Protein AF-A0ABD6MC94-F1 (afdb_monomer_lite)

Structure (mmCIF, N/CA/C/O backbone):
data_AF-A0ABD6MC94-F1
#
_entry.id   AF-A0ABD6MC94-F1
#
loop_
_atom_site.group_PDB
_atom_site.id
_atom_site.type_symbol
_atom_site.label_atom_id
_atom_site.label_alt_id
_atom_site.label_comp_id
_atom_site.label_asym_id
_atom_site.label_entity_id
_atom_site.label_seq_id
_atom_site.pdbx_PDB_ins_code
_atom_site.Cartn_x
_atom_site.Cartn_y
_atom_site.Cartn_z
_atom_site.occupancy
_atom_site.B_iso_or_equiv
_atom_site.auth_seq_id
_atom_site.auth_comp_id
_atom_site.auth_asym_id
_atom_site.auth_atom_id
_atom_site.pdbx_PDB_model_num
ATOM 1 N N . MET A 1 1 ? -3.652 19.710 -0.693 1.00 57.25 1 MET A N 1
ATOM 2 C CA . MET A 1 1 ? -3.949 19.475 0.741 1.00 57.25 1 MET A CA 1
ATOM 3 C C . MET A 1 1 ? -5.332 18.865 0.978 1.00 57.25 1 MET A C 1
ATOM 5 O O . MET A 1 1 ? -5.451 18.085 1.911 1.00 57.25 1 MET A O 1
ATOM 9 N N . THR A 1 2 ? -6.340 19.148 0.144 1.00 71.56 2 THR A N 1
ATOM 10 C CA . THR A 1 2 ? -7.719 18.624 0.256 1.00 71.56 2 THR A CA 1
ATOM 11 C C . THR A 1 2 ? -7.806 17.096 0.299 1.00 71.56 2 THR A C 1
ATOM 13 O O . THR A 1 2 ? -8.381 16.559 1.240 1.00 71.56 2 THR A O 1
ATOM 16 N N . TYR A 1 3 ? -7.099 16.395 -0.594 1.00 88.88 3 TYR A N 1
ATOM 17 C CA . TYR A 1 3 ? -7.127 14.925 -0.654 1.00 88.88 3 TYR A CA 1
ATOM 18 C C . TYR A 1 3 ? -6.721 14.226 0.651 1.00 88.88 3 TYR A C 1
ATOM 20 O O . TYR A 1 3 ? -7.331 13.237 1.040 1.00 88.88 3 TYR A O 1
ATOM 28 N N . ARG A 1 4 ? -5.707 14.741 1.364 1.00 91.12 4 ARG A N 1
ATOM 29 C CA . ARG A 1 4 ? -5.257 14.138 2.632 1.00 91.12 4 ARG A CA 1
ATOM 30 C C . ARG A 1 4 ? -6.315 14.297 3.720 1.00 91.12 4 ARG A C 1
ATOM 32 O O . ARG A 1 4 ? -6.572 13.354 4.462 1.00 91.12 4 ARG A O 1
ATOM 39 N N . THR A 1 5 ? -6.897 15.487 3.830 1.00 95.62 5 THR A N 1
ATOM 40 C CA . THR A 1 5 ? -7.918 15.783 4.838 1.00 95.62 5 THR A CA 1
ATOM 41 C C . THR A 1 5 ? -9.182 14.963 4.596 1.00 95.62 5 THR A C 1
ATOM 43 O O . THR A 1 5 ? -9.694 14.362 5.535 1.00 95.62 5 THR A O 1
ATOM 46 N N . GLU A 1 6 ? -9.641 14.880 3.346 1.00 95.94 6 GLU A N 1
ATOM 47 C CA . GLU A 1 6 ? -10.796 14.066 2.948 1.00 95.94 6 GLU A CA 1
ATOM 48 C C . GLU A 1 6 ? -10.557 12.575 3.208 1.00 95.94 6 GLU A C 1
ATOM 50 O O . GLU A 1 6 ? -11.412 11.909 3.785 1.00 95.94 6 GLU A O 1
ATOM 55 N N . TYR A 1 7 ? -9.366 12.063 2.881 1.00 92.19 7 TYR A N 1
ATOM 56 C CA . TYR A 1 7 ? -9.003 10.670 3.144 1.00 92.19 7 TYR A CA 1
ATOM 57 C C . TYR A 1 7 ? -9.013 10.336 4.644 1.00 92.19 7 TYR A C 1
ATOM 59 O O . TYR A 1 7 ? -9.598 9.337 5.060 1.00 92.19 7 TYR A O 1
ATOM 67 N N . ILE A 1 8 ? -8.425 11.201 5.482 1.00 95.00 8 ILE A N 1
ATOM 68 C CA . ILE A 1 8 ? -8.444 11.030 6.945 1.00 95.00 8 ILE A CA 1
ATOM 69 C C . ILE A 1 8 ? -9.879 11.082 7.485 1.00 95.00 8 ILE A C 1
ATOM 71 O O . ILE A 1 8 ? -10.229 10.287 8.357 1.00 95.00 8 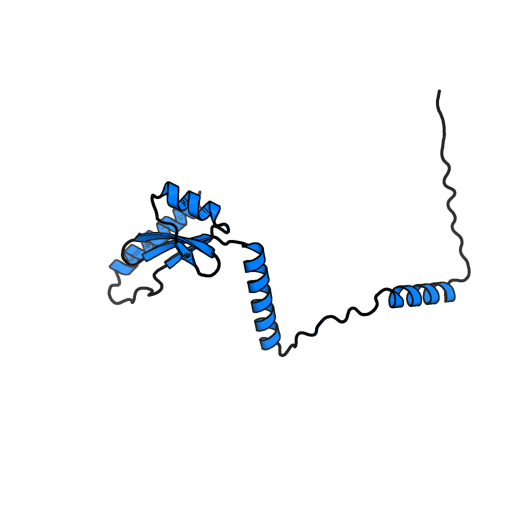ILE A O 1
ATOM 75 N N . ALA A 1 9 ? -10.710 12.001 6.985 1.00 96.19 9 ALA A N 1
ATOM 76 C CA . ALA A 1 9 ? -12.114 12.086 7.377 1.00 96.19 9 ALA A CA 1
ATOM 77 C C . ALA A 1 9 ? -12.884 10.809 7.002 1.00 96.19 9 ALA A C 1
ATOM 79 O O . ALA A 1 9 ? -13.642 10.300 7.823 1.00 96.19 9 ALA A O 1
ATOM 80 N N . GLY A 1 10 ? -12.629 10.252 5.815 1.00 95.19 10 GLY A N 1
ATOM 81 C CA . GLY A 1 10 ? -13.207 8.983 5.373 1.00 95.19 10 GLY A CA 1
ATOM 82 C C . GLY A 1 10 ? -12.830 7.802 6.273 1.00 95.19 10 GLY A C 1
ATOM 83 O O . GLY A 1 10 ? -13.709 7.038 6.662 1.00 95.19 10 GLY A O 1
ATOM 84 N N . ILE A 1 11 ? -11.556 7.681 6.672 1.00 92.69 11 ILE A N 1
ATOM 85 C CA . ILE A 1 11 ? -11.112 6.620 7.599 1.00 92.69 11 ILE A CA 1
ATOM 86 C C . ILE A 1 11 ? -11.814 6.740 8.955 1.00 92.69 11 ILE A C 1
ATOM 88 O O . 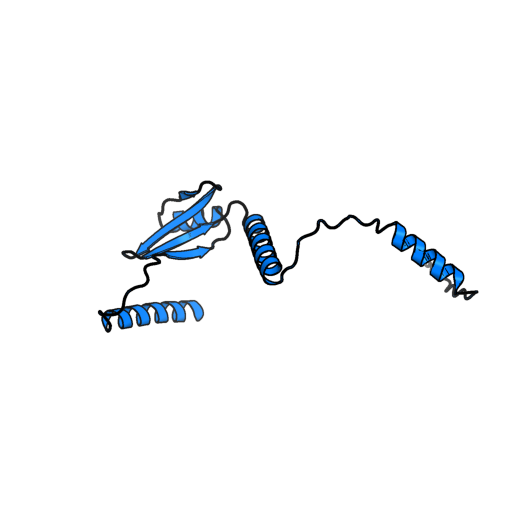ILE A 1 11 ? -12.252 5.734 9.507 1.00 92.69 11 ILE A O 1
ATOM 92 N N . ARG A 1 12 ? -11.943 7.959 9.493 1.00 96.06 12 ARG A N 1
ATOM 93 C CA . ARG A 1 12 ? -12.642 8.188 10.768 1.00 96.06 12 ARG A CA 1
ATOM 94 C C . ARG A 1 12 ? -14.114 7.807 10.677 1.00 96.06 12 ARG A C 1
ATOM 96 O O . ARG A 1 12 ? -14.582 7.030 11.494 1.00 96.06 12 ARG A O 1
ATOM 103 N N . ALA A 1 13 ? -14.799 8.268 9.632 1.00 97.44 13 ALA A N 1
ATOM 104 C CA . ALA A 1 13 ? -16.194 7.914 9.398 1.00 97.44 13 ALA A CA 1
ATOM 105 C C . ALA A 1 13 ? -16.389 6.395 9.232 1.00 97.44 13 ALA A C 1
ATOM 107 O O . ALA A 1 13 ? -17.396 5.851 9.678 1.00 97.44 13 ALA A O 1
ATOM 108 N N . PHE A 1 14 ? -15.427 5.698 8.617 1.00 93.50 14 PHE A N 1
ATOM 109 C CA . PHE A 1 14 ? -15.457 4.240 8.511 1.00 93.50 14 PHE A CA 1
ATOM 110 C C . PHE A 1 14 ? -15.307 3.552 9.874 1.00 93.50 14 PHE A C 1
ATOM 112 O O . PHE A 1 14 ? -16.060 2.625 10.162 1.00 93.50 14 PHE A O 1
ATOM 119 N N . ALA A 1 15 ? -14.388 4.020 10.723 1.00 93.31 15 ALA A N 1
ATOM 120 C CA . ALA A 1 15 ? -14.236 3.508 12.083 1.00 93.31 15 ALA A CA 1
ATOM 121 C C . ALA A 1 15 ? -15.519 3.713 12.907 1.00 93.31 15 ALA A C 1
ATOM 123 O O . ALA A 1 15 ? -16.049 2.744 13.448 1.00 93.31 15 ALA A O 1
ATOM 124 N N . ASP A 1 16 ? -16.077 4.929 12.896 1.00 97.44 16 ASP A N 1
ATOM 125 C CA . ASP A 1 16 ? -17.339 5.247 13.577 1.00 97.44 16 ASP A CA 1
ATOM 126 C C . ASP A 1 16 ? -18.481 4.339 13.083 1.00 97.44 16 ASP A C 1
ATOM 128 O O . ASP A 1 16 ? -19.314 3.864 13.857 1.00 97.44 16 ASP A O 1
ATOM 132 N N . TRP A 1 17 ? -18.539 4.063 11.777 1.00 97.12 17 TRP A N 1
ATOM 133 C CA . TRP A 1 17 ? -19.541 3.164 11.214 1.00 97.12 17 TRP A CA 1
ATOM 134 C C . TRP A 1 17 ? -19.357 1.715 11.686 1.00 97.12 17 TRP A C 1
ATOM 136 O O . TRP A 1 17 ? -20.350 1.081 12.037 1.00 97.12 17 TRP A O 1
ATOM 146 N N . LEU A 1 18 ? -18.126 1.194 11.746 1.00 94.44 18 LEU A N 1
ATOM 147 C CA . LEU A 1 18 ? -17.854 -0.155 12.262 1.00 94.44 18 LEU A CA 1
ATOM 148 C C . LEU A 1 18 ? -18.264 -0.298 13.734 1.00 94.44 18 LEU A C 1
ATOM 150 O O . LEU A 1 18 ? -18.898 -1.288 14.093 1.00 94.44 18 LEU A O 1
ATOM 154 N N . GLU A 1 19 ? -17.972 0.704 14.567 1.00 96.00 19 GLU A N 1
ATOM 155 C CA . GLU A 1 19 ? -18.383 0.721 15.978 1.00 96.00 19 GLU A CA 1
ATOM 156 C C . GLU A 1 19 ? -19.910 0.655 16.136 1.00 96.00 19 GLU A C 1
ATOM 158 O O . GLU A 1 19 ? -20.426 -0.052 17.002 1.00 96.00 19 GLU A O 1
ATOM 163 N N . ASN A 1 20 ? -20.646 1.337 15.253 1.00 97.81 20 ASN A N 1
ATOM 164 C CA . ASN A 1 20 ? -22.110 1.337 15.246 1.00 97.81 20 ASN A CA 1
ATOM 165 C C . ASN A 1 20 ? -22.735 0.093 14.585 1.00 97.81 20 ASN A C 1
ATOM 167 O O . ASN A 1 20 ? -23.951 -0.087 14.654 1.00 97.81 20 ASN A O 1
ATOM 171 N N . ASN A 1 21 ? -21.939 -0.771 13.947 1.00 97.50 21 ASN A N 1
ATOM 172 C CA . ASN A 1 21 ? -22.417 -1.945 13.213 1.00 97.50 21 ASN A CA 1
ATOM 173 C C . ASN A 1 21 ? -21.620 -3.215 13.592 1.00 97.50 21 ASN A C 1
ATOM 175 O O . ASN A 1 21 ? -21.013 -3.842 12.722 1.00 97.50 21 ASN A O 1
ATOM 179 N N . PRO A 1 22 ? -21.655 -3.669 14.864 1.00 95.12 22 PRO A N 1
ATOM 180 C CA . PRO A 1 22 ? -20.763 -4.719 15.380 1.00 95.12 22 PRO A CA 1
ATOM 181 C C . PRO A 1 22 ? -20.983 -6.115 14.773 1.00 95.12 22 PRO A C 1
ATOM 183 O O . PRO A 1 22 ? -20.156 -7.004 14.947 1.00 95.12 22 PRO A O 1
ATOM 186 N N . ALA A 1 23 ? -22.104 -6.334 14.082 1.00 96.12 23 ALA A N 1
ATOM 187 C CA . ALA A 1 23 ? -22.390 -7.593 13.395 1.00 96.12 23 ALA A CA 1
ATOM 188 C C . ALA A 1 23 ? -21.722 -7.691 12.010 1.00 96.12 23 ALA A C 1
ATOM 190 O O . ALA A 1 23 ? -21.739 -8.760 11.398 1.00 96.12 23 ALA A O 1
ATOM 191 N N . VAL A 1 24 ? -21.176 -6.588 11.488 1.00 94.50 24 VAL A N 1
ATOM 192 C CA . VAL A 1 24 ? -20.516 -6.564 10.182 1.00 94.50 24 VAL A CA 1
ATOM 193 C C . VAL A 1 24 ? -19.101 -7.124 10.310 1.00 94.50 24 VAL A C 1
ATOM 195 O O . VAL A 1 24 ? -18.344 -6.756 11.205 1.00 94.50 24 VAL A O 1
ATOM 198 N N . ALA A 1 25 ? -18.732 -8.011 9.387 1.00 89.69 25 ALA A N 1
ATOM 199 C CA . ALA A 1 25 ? -17.373 -8.525 9.300 1.00 89.69 25 ALA A CA 1
ATOM 200 C C . ALA A 1 25 ? -16.391 -7.417 8.887 1.00 89.69 25 ALA A C 1
ATOM 202 O O . ALA A 1 25 ? -16.661 -6.638 7.971 1.00 89.69 25 ALA A O 1
ATOM 203 N N . VAL A 1 26 ? -15.223 -7.385 9.525 1.00 83.94 26 VAL A N 1
ATOM 204 C CA . VAL A 1 26 ? -14.128 -6.495 9.129 1.00 83.94 26 VAL A CA 1
ATOM 205 C C . VAL A 1 26 ? -13.318 -7.110 7.980 1.00 83.94 26 VAL A C 1
ATOM 207 O O . VAL A 1 26 ? -13.198 -8.337 7.910 1.00 83.94 26 VAL A O 1
ATOM 210 N N . PRO A 1 27 ? -12.758 -6.297 7.063 1.00 76.19 27 PRO A N 1
ATOM 211 C CA . PRO A 1 27 ? -11.870 -6.798 6.020 1.00 76.19 27 PRO A CA 1
ATOM 212 C C . PRO A 1 27 ? -10.689 -7.568 6.621 1.00 76.19 27 PRO A C 1
ATOM 214 O O . PRO A 1 27 ? -10.001 -7.063 7.502 1.00 76.19 27 PRO A O 1
ATOM 217 N N . GLY A 1 28 ? -10.441 -8.779 6.118 1.00 70.12 28 GLY A N 1
ATOM 218 C CA . GLY A 1 28 ? -9.310 -9.610 6.547 1.00 70.12 28 GLY A CA 1
ATOM 219 C C . GLY A 1 28 ? -7.979 -9.250 5.881 1.00 70.12 28 GLY A C 1
ATOM 220 O O . GLY A 1 28 ? -6.948 -9.801 6.249 1.00 70.12 28 GLY A O 1
ATOM 221 N N . SER A 1 29 ? -7.974 -8.356 4.882 1.00 65.88 29 SER A N 1
ATOM 222 C CA . SER A 1 29 ? -6.724 -7.842 4.322 1.00 65.88 29 SER A CA 1
ATOM 223 C C . SER A 1 29 ? -6.175 -6.768 5.252 1.00 65.88 29 SER A C 1
ATOM 225 O O . SER A 1 29 ? -6.642 -5.631 5.264 1.00 65.88 29 SER A O 1
ATOM 227 N N . GLU A 1 30 ? -5.165 -7.145 6.015 1.00 72.75 30 GLU A N 1
ATOM 228 C CA . GLU A 1 30 ? -4.587 -6.338 7.083 1.00 72.75 30 GLU A CA 1
ATOM 229 C C . GLU A 1 30 ? -3.714 -5.182 6.584 1.00 72.75 30 GLU A C 1
ATOM 231 O O . GLU A 1 30 ? -3.145 -4.480 7.402 1.00 72.75 30 GLU A O 1
ATOM 236 N N . LYS A 1 31 ? -3.565 -4.952 5.271 1.00 86.69 31 LYS A N 1
ATOM 237 C CA . LYS A 1 31 ? -2.512 -4.063 4.754 1.00 86.69 31 LYS A CA 1
ATOM 238 C C . LYS A 1 31 ? -3.023 -2.898 3.913 1.00 86.69 31 LYS A C 1
ATOM 240 O O . LYS A 1 31 ? -3.643 -3.090 2.870 1.00 86.69 31 LYS A O 1
ATOM 245 N N . PHE A 1 32 ? -2.649 -1.689 4.312 1.00 89.81 32 PHE A N 1
ATOM 246 C CA . PHE A 1 32 ? -2.595 -0.513 3.454 1.00 89.81 32 PHE A CA 1
ATOM 247 C C . PHE A 1 32 ? -1.219 -0.445 2.789 1.00 89.81 32 PHE A C 1
ATOM 249 O O . PHE A 1 32 ? -0.203 -0.302 3.467 1.00 89.81 32 PHE A O 1
ATOM 256 N N . LEU A 1 33 ? -1.186 -0.543 1.462 1.00 91.56 33 LEU A N 1
ATOM 257 C CA . LEU A 1 33 ? 0.053 -0.501 0.691 1.00 91.56 33 LEU A CA 1
ATOM 258 C C . LEU A 1 33 ? 0.403 0.938 0.303 1.00 91.56 33 LEU A C 1
ATOM 260 O O . LEU A 1 33 ? -0.410 1.642 -0.298 1.00 91.56 33 LEU A O 1
ATOM 264 N N . LEU A 1 34 ? 1.635 1.344 0.601 1.00 93.62 34 LEU A N 1
ATOM 265 C CA . LEU A 1 34 ? 2.244 2.580 0.128 1.00 93.62 34 LEU A CA 1
ATOM 266 C C . LEU A 1 34 ? 3.391 2.237 -0.836 1.00 93.62 34 LEU A C 1
ATOM 268 O O . LEU A 1 34 ? 4.496 1.929 -0.382 1.00 93.62 34 LEU A O 1
ATOM 272 N N . PRO A 1 35 ? 3.168 2.297 -2.160 1.00 92.12 35 PRO A N 1
ATOM 273 C CA . PRO A 1 35 ? 4.246 2.113 -3.118 1.00 92.12 35 PRO A CA 1
ATOM 274 C C . PRO A 1 35 ? 5.143 3.357 -3.124 1.00 92.12 35 PRO A C 1
ATOM 276 O O . PRO A 1 35 ? 4.700 4.451 -3.469 1.00 92.12 35 PRO A O 1
ATOM 279 N N . LEU A 1 36 ? 6.408 3.186 -2.743 1.00 95.12 36 LEU A N 1
ATOM 280 C CA . LEU A 1 36 ? 7.441 4.229 -2.802 1.00 95.12 36 LEU A CA 1
ATOM 281 C C . LEU A 1 36 ? 8.354 4.096 -4.026 1.00 95.12 36 LEU A C 1
ATOM 283 O O . LEU A 1 36 ? 9.205 4.949 -4.261 1.00 95.12 36 LEU A O 1
ATOM 287 N N . HIS A 1 37 ? 8.142 3.048 -4.823 1.00 91.69 37 HIS A N 1
ATOM 288 C CA . HIS A 1 37 ? 8.824 2.730 -6.080 1.00 91.69 37 HIS A CA 1
ATOM 289 C C . HIS A 1 37 ? 10.313 2.379 -5.949 1.00 91.69 37 HIS A C 1
ATOM 291 O O . HIS A 1 37 ? 10.776 1.543 -6.708 1.00 91.69 37 HIS A O 1
ATOM 297 N N . THR A 1 38 ? 11.064 2.909 -4.985 1.00 96.31 38 THR A N 1
ATOM 298 C CA . THR A 1 38 ? 12.496 2.601 -4.832 1.00 96.31 38 THR A CA 1
ATOM 299 C C . THR A 1 38 ? 12.839 2.164 -3.411 1.00 96.31 38 THR A C 1
ATOM 301 O O 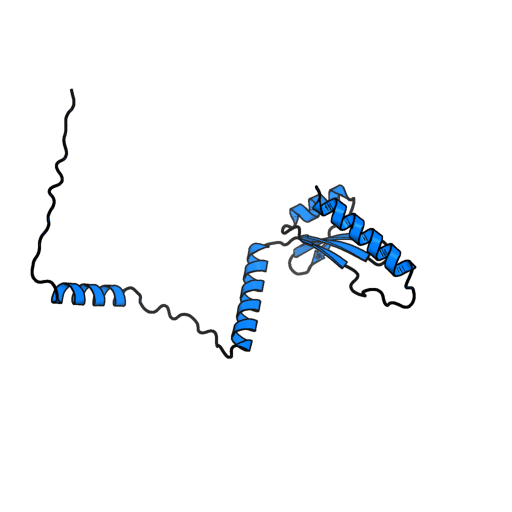. THR A 1 38 ? 12.248 2.652 -2.447 1.00 96.31 38 THR A O 1
ATOM 304 N N . ASN A 1 39 ? 13.813 1.260 -3.280 1.00 96.94 39 ASN A N 1
ATOM 305 C CA . ASN A 1 39 ? 14.356 0.839 -1.982 1.00 96.94 39 ASN A CA 1
ATOM 306 C C . ASN A 1 39 ? 14.872 2.027 -1.135 1.00 96.94 39 ASN A C 1
ATOM 308 O O . ASN A 1 39 ? 14.399 2.184 -0.013 1.00 96.94 39 ASN A O 1
ATOM 312 N N . PRO A 1 40 ? 15.684 2.972 -1.665 1.00 97.81 40 PRO A N 1
ATOM 313 C CA . PRO A 1 40 ? 16.125 4.133 -0.881 1.00 97.81 40 PRO A CA 1
ATOM 314 C C . PRO A 1 40 ? 14.989 4.986 -0.293 1.00 97.81 40 PRO A C 1
ATOM 316 O O . PRO A 1 40 ? 15.127 5.547 0.792 1.00 97.81 40 PRO A O 1
ATOM 319 N N . ALA A 1 41 ? 13.839 5.082 -0.974 1.00 97.44 41 ALA A N 1
ATOM 320 C CA . ALA A 1 41 ? 12.682 5.792 -0.429 1.00 97.44 41 ALA A CA 1
ATOM 321 C C . ALA A 1 41 ? 12.049 5.044 0.762 1.00 97.44 41 ALA A C 1
ATOM 323 O O . ALA A 1 41 ? 11.535 5.678 1.687 1.00 97.44 41 ALA A O 1
ATOM 324 N N . VAL A 1 42 ? 12.108 3.707 0.771 1.00 97.56 42 VAL A N 1
ATOM 325 C CA . VAL A 1 42 ? 11.714 2.882 1.923 1.00 97.56 42 VAL A CA 1
ATOM 326 C C . VAL A 1 42 ? 12.691 3.060 3.076 1.00 97.56 42 VAL A C 1
ATOM 328 O O . VAL A 1 42 ? 12.238 3.227 4.204 1.00 97.56 42 VAL A O 1
ATOM 331 N N . GLU A 1 43 ? 13.997 3.087 2.816 1.00 97.56 43 GLU A N 1
ATOM 332 C CA . GLU A 1 43 ? 15.011 3.343 3.845 1.00 97.56 43 GLU A CA 1
ATOM 333 C C . GLU A 1 43 ? 14.811 4.715 4.508 1.00 97.56 43 GLU A C 1
ATOM 335 O O . GLU A 1 43 ? 14.815 4.816 5.737 1.00 97.56 43 GLU A O 1
ATOM 340 N N . GLU A 1 44 ? 14.561 5.769 3.719 1.00 98.12 44 GLU A N 1
ATOM 341 C CA . GLU A 1 44 ? 14.264 7.109 4.241 1.00 98.12 44 GLU A CA 1
ATOM 342 C C . GLU A 1 44 ? 12.993 7.103 5.104 1.00 98.12 44 GLU A C 1
ATOM 344 O O . GLU A 1 44 ? 12.972 7.650 6.214 1.00 98.12 44 GLU A O 1
ATOM 349 N N . PHE A 1 45 ? 11.931 6.453 4.618 1.00 97.75 45 PHE A N 1
ATOM 350 C CA . PHE A 1 45 ? 10.688 6.291 5.365 1.00 97.75 45 PHE A CA 1
ATOM 351 C C . PHE A 1 45 ? 10.926 5.542 6.685 1.00 97.75 45 PHE A C 1
ATOM 353 O O . PHE A 1 45 ? 10.502 6.003 7.747 1.00 97.75 45 PHE A O 1
ATOM 360 N N . ALA A 1 46 ? 11.648 4.424 6.642 1.00 97.62 46 ALA A N 1
ATOM 361 C CA . ALA A 1 46 ? 11.955 3.612 7.807 1.00 97.62 46 ALA A CA 1
ATOM 362 C C . ALA A 1 46 ? 12.776 4.395 8.836 1.00 97.62 46 ALA A C 1
ATOM 364 O O . ALA A 1 46 ? 12.411 4.422 10.011 1.00 97.62 46 ALA A O 1
ATOM 365 N N . ALA A 1 47 ? 13.814 5.117 8.405 1.00 97.81 47 ALA A N 1
ATOM 366 C CA . ALA A 1 47 ? 14.642 5.942 9.280 1.00 97.81 47 ALA A CA 1
ATOM 367 C C . ALA A 1 47 ? 13.822 7.039 9.977 1.00 97.81 47 ALA A C 1
ATOM 369 O O . ALA A 1 47 ? 13.901 7.206 11.197 1.00 97.81 47 ALA A O 1
ATOM 370 N N . LYS A 1 48 ? 12.968 7.747 9.227 1.00 97.81 48 LYS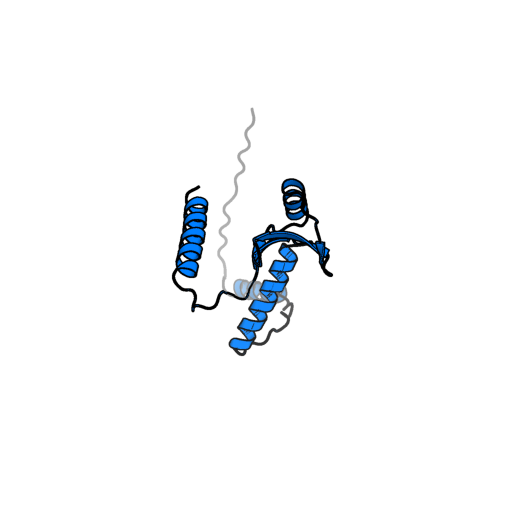 A N 1
ATOM 371 C CA . LYS A 1 48 ? 12.098 8.807 9.763 1.00 97.81 48 LYS A CA 1
ATOM 372 C C . LYS A 1 48 ? 11.107 8.296 10.809 1.00 97.81 48 LYS A C 1
ATOM 374 O O . LYS A 1 48 ? 10.732 9.040 11.716 1.00 97.81 48 LYS A O 1
ATOM 379 N N . HIS A 1 49 ? 10.676 7.047 10.673 1.00 96.50 49 HIS A N 1
ATOM 380 C CA . HIS A 1 49 ? 9.680 6.424 11.539 1.00 96.50 49 HIS A CA 1
ATOM 381 C C . HIS A 1 49 ? 10.274 5.415 12.536 1.00 96.50 49 HIS A C 1
ATOM 383 O O . HIS A 1 49 ? 9.517 4.794 13.276 1.00 96.50 49 HIS A O 1
ATOM 389 N N . SER A 1 50 ? 11.608 5.299 12.609 1.00 96.75 50 SER A N 1
ATOM 390 C CA . SER A 1 50 ? 12.325 4.349 13.479 1.00 96.75 50 SER A CA 1
ATOM 391 C C . SER A 1 50 ? 11.887 2.890 13.277 1.00 96.75 50 SER A C 1
ATOM 393 O O . SER A 1 50 ? 11.674 2.153 14.238 1.00 96.75 50 SER A O 1
ATOM 395 N N . LEU A 1 51 ? 11.733 2.485 12.016 1.00 97.38 51 LEU A N 1
ATOM 396 C CA . LEU A 1 51 ? 11.300 1.147 11.611 1.00 97.38 51 LEU A CA 1
ATOM 397 C C . LEU A 1 51 ? 12.476 0.317 11.095 1.00 97.38 51 LEU A C 1
ATOM 399 O O . LEU A 1 51 ? 13.467 0.853 10.601 1.00 97.38 51 LEU A O 1
ATOM 403 N N . ALA A 1 52 ? 12.326 -1.003 11.163 1.00 97.00 52 ALA A N 1
ATOM 404 C CA . ALA A 1 52 ? 13.212 -1.926 10.469 1.00 97.00 52 ALA A CA 1
ATOM 405 C C . ALA A 1 52 ? 12.827 -2.030 8.986 1.00 97.00 52 ALA A C 1
ATOM 407 O O . ALA A 1 52 ? 11.642 -2.009 8.644 1.00 97.00 52 ALA A O 1
ATOM 408 N N . VAL A 1 53 ? 13.837 -2.189 8.132 1.00 97.69 53 VAL A N 1
ATOM 409 C CA . VAL A 1 53 ? 13.664 -2.531 6.718 1.00 97.69 53 VAL A CA 1
ATOM 410 C C . VAL A 1 53 ? 13.830 -4.040 6.556 1.00 97.69 53 VAL A C 1
ATOM 412 O O . VAL A 1 53 ? 14.765 -4.630 7.100 1.00 97.69 53 VAL A O 1
ATOM 415 N N . ALA A 1 54 ? 12.918 -4.662 5.817 1.00 97.19 54 ALA A N 1
ATOM 416 C CA . ALA A 1 54 ? 12.977 -6.065 5.433 1.00 97.19 54 ALA A CA 1
ATOM 417 C C . ALA A 1 54 ? 13.073 -6.180 3.910 1.00 97.19 54 ALA A C 1
ATOM 419 O O . ALA A 1 54 ? 12.268 -5.573 3.204 1.00 97.19 54 ALA A O 1
ATOM 420 N N . ALA A 1 55 ? 14.020 -6.983 3.426 1.00 96.69 55 ALA A N 1
ATOM 421 C CA . ALA A 1 55 ? 14.149 -7.324 2.015 1.00 96.69 55 ALA A CA 1
ATOM 422 C C . ALA A 1 55 ? 13.525 -8.699 1.737 1.00 96.69 55 ALA A C 1
ATOM 424 O O . ALA A 1 55 ? 13.687 -9.631 2.532 1.00 96.69 55 ALA A O 1
ATOM 425 N N . ASP A 1 56 ? 12.814 -8.830 0.620 1.00 94.38 56 ASP A N 1
ATOM 426 C CA . ASP A 1 56 ? 12.319 -10.120 0.138 1.00 94.38 56 ASP A CA 1
ATOM 427 C C . ASP A 1 56 ? 13.365 -10.869 -0.713 1.00 94.38 56 ASP A C 1
ATOM 429 O O . ASP A 1 56 ? 14.515 -10.449 -0.851 1.00 94.38 56 ASP A O 1
ATOM 433 N N . SER A 1 57 ? 12.985 -12.019 -1.280 1.00 93.25 57 SER A N 1
ATOM 434 C CA . SER A 1 57 ? 13.876 -12.840 -2.115 1.00 93.25 57 SER A CA 1
ATOM 435 C C . SER A 1 57 ? 14.301 -12.177 -3.429 1.00 93.25 57 SER A C 1
ATOM 437 O O . SER A 1 57 ? 15.246 -12.647 -4.056 1.00 93.25 57 SER A O 1
ATOM 439 N N . GLU A 1 58 ? 13.601 -11.130 -3.864 1.00 90.06 58 GLU A N 1
ATOM 440 C CA . GLU A 1 58 ? 13.942 -10.340 -5.050 1.00 90.06 58 GLU A CA 1
ATOM 441 C C . GLU A 1 58 ? 14.787 -9.106 -4.689 1.00 90.06 58 GLU A C 1
ATOM 443 O O . GLU A 1 58 ? 15.217 -8.373 -5.577 1.00 90.06 58 GLU A O 1
ATOM 448 N N . GLY A 1 59 ? 15.058 -8.891 -3.395 1.00 93.12 59 GLY A N 1
ATOM 449 C CA . GLY A 1 59 ? 15.782 -7.732 -2.881 1.00 93.12 59 GLY A CA 1
ATOM 450 C C . GLY A 1 59 ? 14.918 -6.478 -2.755 1.00 93.12 59 GLY A C 1
ATOM 451 O O . GLY A 1 59 ? 15.448 -5.413 -2.449 1.00 93.12 59 GLY A O 1
ATOM 452 N N . ASN A 1 60 ? 13.608 -6.573 -2.986 1.00 95.75 60 ASN A N 1
ATOM 453 C CA . ASN A 1 60 ? 12.705 -5.446 -2.799 1.00 95.75 60 ASN A CA 1
ATOM 454 C C . ASN A 1 60 ? 12.522 -5.194 -1.304 1.00 95.75 60 ASN A C 1
ATOM 456 O O . ASN A 1 60 ? 12.372 -6.133 -0.515 1.00 95.75 60 ASN A O 1
ATOM 460 N N . GLU A 1 61 ? 12.528 -3.928 -0.914 1.00 97.81 61 GLU A N 1
ATOM 461 C CA . GLU A 1 61 ? 12.499 -3.543 0.489 1.00 97.81 61 GLU A CA 1
ATOM 462 C C . GLU A 1 61 ? 11.120 -3.096 0.946 1.00 97.81 61 GLU A C 1
ATOM 464 O O . GLU A 1 61 ? 10.342 -2.485 0.212 1.00 97.81 61 GLU A O 1
ATOM 469 N N . SER A 1 62 ? 10.829 -3.358 2.217 1.00 97.19 62 SER A N 1
ATOM 470 C CA . SER A 1 62 ? 9.632 -2.853 2.864 1.00 97.19 62 SER A CA 1
ATOM 471 C C . SER A 1 62 ? 9.854 -2.487 4.320 1.00 97.19 62 SER A C 1
ATOM 473 O O . SER A 1 62 ? 10.702 -3.056 5.005 1.00 97.19 62 SER A O 1
ATOM 475 N N . ALA A 1 63 ? 9.055 -1.537 4.791 1.00 97.69 63 ALA A N 1
ATOM 476 C CA . ALA A 1 63 ? 8.969 -1.147 6.188 1.00 97.69 63 ALA A CA 1
ATOM 477 C C . ALA A 1 63 ? 7.494 -1.010 6.574 1.00 97.69 63 ALA A C 1
ATOM 479 O O . ALA A 1 63 ? 6.671 -0.551 5.779 1.00 97.69 63 ALA A O 1
ATOM 480 N N . GLU A 1 64 ? 7.148 -1.417 7.791 1.00 96.38 64 GLU A N 1
ATOM 481 C CA . GLU A 1 64 ? 5.754 -1.540 8.216 1.00 96.38 64 GLU A CA 1
ATOM 482 C C . GLU A 1 64 ? 5.486 -0.746 9.496 1.00 96.38 64 GLU A C 1
ATOM 484 O O . GLU A 1 64 ? 6.230 -0.845 10.471 1.00 96.38 64 GLU A O 1
ATOM 489 N N . VAL A 1 65 ? 4.401 0.033 9.494 1.00 95.50 65 VAL A N 1
ATOM 490 C CA . VAL A 1 65 ? 3.819 0.643 10.699 1.00 95.50 65 VAL A CA 1
ATOM 491 C C . VAL A 1 65 ? 2.517 -0.077 11.013 1.00 95.50 65 VAL A C 1
ATOM 493 O O . VAL A 1 65 ? 1.665 -0.182 10.137 1.00 95.50 65 VAL A O 1
ATOM 496 N N . THR A 1 66 ? 2.317 -0.533 12.247 1.00 92.12 66 THR A N 1
ATOM 497 C CA . THR A 1 66 ? 1.107 -1.271 12.636 1.00 92.12 66 THR A CA 1
ATOM 498 C C . THR A 1 66 ? 0.155 -0.435 13.498 1.00 92.12 66 THR A C 1
ATOM 500 O O . THR A 1 66 ? 0.563 0.366 14.339 1.00 92.12 66 THR A O 1
ATOM 503 N N . PHE A 1 67 ? -1.144 -0.638 13.289 1.00 88.62 67 PHE A N 1
ATOM 504 C CA . PHE A 1 67 ? -2.274 -0.029 13.987 1.00 88.62 67 PHE A CA 1
ATOM 505 C C . PHE A 1 67 ? -3.255 -1.146 14.376 1.00 88.62 67 PHE A C 1
ATOM 507 O O . PHE A 1 67 ? -4.216 -1.439 13.663 1.00 88.62 67 PHE A O 1
ATOM 514 N N . GLY A 1 68 ? -2.980 -1.826 15.493 1.00 87.06 68 GLY A N 1
ATOM 515 C CA . GLY A 1 68 ? -3.676 -3.073 15.827 1.00 87.06 68 GLY A CA 1
ATOM 516 C C . GLY A 1 68 ? -3.369 -4.151 14.774 1.00 87.06 68 GLY A C 1
ATOM 517 O O . GLY A 1 68 ? -2.191 -4.347 14.478 1.00 87.06 68 GLY A O 1
ATOM 518 N N . PRO A 1 69 ? -4.378 -4.824 14.185 1.00 87.62 69 PRO A N 1
ATOM 519 C CA . PRO A 1 69 ? -4.156 -5.789 13.107 1.00 87.62 69 PRO A CA 1
ATOM 520 C C . PRO A 1 69 ? -3.885 -5.124 11.748 1.00 87.62 69 PRO A C 1
ATOM 522 O O . PRO A 1 69 ? -3.673 -5.824 10.773 1.00 87.62 69 PRO A O 1
ATOM 525 N N . ILE A 1 70 ? -3.926 -3.790 11.641 1.00 88.88 70 ILE A N 1
ATOM 526 C CA . ILE A 1 70 ? -3.765 -3.094 10.361 1.00 88.88 70 ILE A CA 1
ATOM 527 C C . ILE A 1 70 ? -2.312 -2.645 10.185 1.00 88.88 70 ILE A C 1
ATOM 529 O O . ILE A 1 70 ? -1.817 -1.809 10.931 1.00 88.88 70 ILE A O 1
ATOM 533 N N . ALA A 1 71 ? -1.640 -3.133 9.158 1.00 92.12 71 ALA A N 1
ATOM 534 C CA . ALA A 1 71 ? -0.332 -2.706 8.700 1.00 92.12 71 ALA A CA 1
ATOM 535 C C . ALA A 1 71 ? -0.427 -1.612 7.624 1.00 92.12 71 ALA A C 1
ATOM 537 O O . ALA A 1 71 ? -1.183 -1.709 6.662 1.00 92.12 71 ALA A O 1
ATOM 538 N N . TYR A 1 72 ? 0.396 -0.580 7.745 1.00 93.69 72 TYR A N 1
ATOM 539 C CA . TYR A 1 72 ? 0.704 0.385 6.699 1.00 93.69 72 TYR A CA 1
ATOM 540 C C . TYR A 1 72 ? 2.103 0.067 6.170 1.00 93.69 72 TYR A C 1
ATOM 542 O O . TYR A 1 72 ? 3.107 0.389 6.811 1.00 93.69 72 TYR A O 1
ATOM 550 N N . GLN A 1 73 ? 2.157 -0.632 5.039 1.00 95.44 73 GLN A N 1
ATOM 551 C CA . GLN A 1 73 ? 3.387 -1.180 4.477 1.00 95.44 73 GLN A CA 1
ATOM 552 C C . GLN A 1 73 ? 3.912 -0.261 3.373 1.00 95.44 73 GLN A C 1
ATOM 554 O O . GLN A 1 73 ? 3.326 -0.174 2.292 1.00 95.44 73 GLN A O 1
ATOM 559 N N . ALA A 1 74 ? 5.032 0.406 3.646 1.00 96.75 74 ALA A N 1
ATOM 560 C CA . ALA A 1 74 ? 5.828 1.076 2.630 1.00 96.75 74 ALA A CA 1
ATOM 561 C C . ALA A 1 74 ? 6.654 0.027 1.885 1.00 96.75 74 ALA A C 1
ATOM 563 O O . ALA A 1 74 ? 7.338 -0.770 2.523 1.00 96.75 74 ALA A O 1
ATOM 564 N N . TYR A 1 75 ? 6.573 0.012 0.557 1.00 95.69 75 TYR A N 1
ATOM 565 C CA . TYR A 1 75 ? 7.248 -0.982 -0.276 1.00 95.69 75 TYR A CA 1
ATOM 566 C C . TYR A 1 75 ? 7.963 -0.311 -1.451 1.00 95.69 75 TYR A C 1
ATOM 568 O O . TYR A 1 75 ? 7.413 0.585 -2.103 1.00 95.69 75 TYR A O 1
ATOM 576 N N . GLY A 1 76 ? 9.188 -0.748 -1.709 1.00 95.50 76 GLY A N 1
ATOM 577 C CA . GLY A 1 76 ? 10.097 -0.247 -2.730 1.00 95.50 76 GLY A CA 1
ATOM 578 C C . GLY A 1 76 ? 10.609 -1.396 -3.583 1.00 95.50 76 GLY A C 1
ATOM 579 O O . GLY A 1 76 ? 10.481 -2.555 -3.205 1.00 95.50 76 GLY A O 1
ATOM 580 N N . TYR A 1 77 ? 11.142 -1.070 -4.755 1.00 94.56 77 TYR A N 1
ATOM 581 C CA . TYR A 1 77 ? 11.643 -2.063 -5.696 1.00 94.56 77 TYR A CA 1
ATOM 582 C C . TYR A 1 77 ? 13.125 -1.835 -5.966 1.00 94.56 77 TYR A C 1
ATOM 584 O O . TYR A 1 77 ? 13.591 -0.688 -5.970 1.00 94.56 77 TYR A O 1
ATOM 592 N N . VAL A 1 78 ? 13.834 -2.924 -6.266 1.00 93.62 78 VAL A N 1
ATOM 593 C CA . VAL A 1 78 ? 15.201 -2.864 -6.806 1.00 93.62 78 VAL A CA 1
ATOM 594 C C . VAL A 1 78 ? 15.191 -2.178 -8.172 1.00 93.62 78 VAL A C 1
ATOM 596 O O . VAL A 1 78 ? 15.951 -1.241 -8.404 1.00 93.62 78 VAL A O 1
ATOM 599 N N . ASP A 1 79 ? 14.280 -2.605 -9.050 1.00 91.31 79 ASP A N 1
ATOM 600 C CA . ASP A 1 79 ? 14.001 -1.959 -10.330 1.00 91.31 79 ASP A CA 1
ATOM 601 C C . ASP A 1 79 ? 12.487 -1.892 -10.564 1.00 91.31 79 ASP A C 1
ATOM 603 O O . ASP A 1 79 ? 11.823 -2.865 -10.935 1.00 91.31 79 ASP A O 1
ATOM 607 N N . PHE A 1 80 ? 11.922 -0.708 -10.333 1.00 90.62 80 PHE A N 1
ATOM 608 C CA . PHE A 1 80 ? 10.497 -0.477 -10.535 1.00 90.62 80 PHE A CA 1
ATOM 609 C C . PHE A 1 80 ? 10.086 -0.538 -12.005 1.00 90.62 80 PHE A C 1
ATOM 611 O O . PHE A 1 80 ? 8.992 -1.004 -12.313 1.00 90.62 80 PHE A O 1
ATOM 618 N N . ASN A 1 81 ? 10.943 -0.085 -12.920 1.00 90.38 81 ASN A N 1
ATOM 619 C CA . ASN A 1 81 ? 10.613 -0.079 -14.341 1.00 90.38 81 ASN A CA 1
ATOM 620 C C . ASN A 1 81 ? 10.591 -1.503 -14.887 1.00 90.38 81 ASN A C 1
ATOM 622 O O . ASN A 1 81 ? 9.686 -1.858 -15.638 1.00 90.38 81 ASN A O 1
ATOM 626 N N . GLU A 1 82 ? 11.540 -2.337 -14.464 1.00 90.12 82 GLU A N 1
ATOM 627 C CA . GLU A 1 82 ? 11.520 -3.756 -14.792 1.00 90.12 82 GLU A CA 1
ATOM 628 C C . GLU A 1 82 ? 10.287 -4.447 -14.189 1.00 90.12 82 GLU A C 1
ATOM 630 O O . GLU A 1 82 ? 9.614 -5.221 -14.876 1.00 90.12 82 GLU A O 1
ATOM 635 N N . HIS A 1 83 ? 9.925 -4.130 -12.940 1.00 87.50 83 HIS A N 1
ATOM 636 C CA . HIS A 1 83 ? 8.693 -4.635 -12.332 1.00 87.50 83 HIS A CA 1
ATOM 637 C C . HIS A 1 83 ? 7.449 -4.266 -13.159 1.00 87.50 83 HIS A C 1
ATOM 639 O O . HIS A 1 83 ? 6.613 -5.135 -13.432 1.00 87.50 83 HIS A O 1
ATOM 645 N N . LEU A 1 84 ? 7.335 -3.002 -13.584 1.00 89.69 84 LEU A N 1
ATOM 646 C CA . LEU A 1 84 ? 6.245 -2.538 -14.443 1.00 89.69 84 LEU A CA 1
ATOM 647 C C . LEU A 1 84 ? 6.238 -3.274 -15.784 1.00 89.69 84 LEU A C 1
ATOM 649 O O . LEU A 1 84 ? 5.200 -3.811 -16.158 1.00 89.69 84 LEU A O 1
ATOM 653 N N . ALA A 1 85 ? 7.388 -3.397 -16.450 1.00 91.00 85 ALA A N 1
ATOM 654 C CA . ALA A 1 85 ? 7.502 -4.105 -17.722 1.00 91.00 85 ALA A CA 1
ATOM 655 C C . ALA A 1 85 ? 7.051 -5.573 -17.609 1.00 91.00 85 ALA A C 1
ATOM 657 O O . ALA A 1 85 ? 6.256 -6.045 -18.423 1.00 91.00 85 ALA A O 1
ATOM 658 N N . ARG A 1 86 ? 7.477 -6.287 -16.556 1.00 88.19 86 ARG A N 1
ATOM 659 C CA . ARG A 1 86 ? 7.023 -7.663 -16.280 1.00 88.19 86 ARG A CA 1
ATOM 660 C C . ARG A 1 86 ? 5.518 -7.717 -16.008 1.00 88.19 86 ARG A C 1
ATOM 662 O O . ARG A 1 86 ? 4.841 -8.661 -16.422 1.00 88.19 86 ARG A O 1
ATOM 669 N N . ASN A 1 87 ? 4.976 -6.740 -15.280 1.00 89.69 87 ASN A N 1
ATOM 670 C CA . ASN A 1 87 ? 3.545 -6.680 -14.997 1.00 89.69 87 ASN A CA 1
ATOM 671 C C . ASN A 1 87 ? 2.721 -6.428 -16.266 1.00 89.69 87 ASN A C 1
ATOM 673 O O . ASN A 1 87 ? 1.717 -7.110 -16.480 1.00 89.69 87 ASN A O 1
ATOM 677 N N . ASP A 1 88 ? 3.173 -5.511 -17.114 1.00 93.06 88 ASP A N 1
ATOM 678 C CA . ASP A 1 88 ? 2.552 -5.196 -18.396 1.00 93.06 88 ASP A CA 1
ATOM 679 C C . ASP A 1 88 ? 2.597 -6.396 -19.337 1.00 93.06 88 ASP A C 1
ATOM 681 O O . ASP A 1 88 ? 1.572 -6.744 -19.921 1.00 93.06 88 ASP A O 1
ATOM 685 N N . GLU A 1 89 ? 3.721 -7.115 -19.401 1.00 92.62 89 GLU A N 1
ATOM 686 C CA . GLU A 1 89 ? 3.816 -8.355 -20.169 1.00 92.62 89 GLU A CA 1
ATOM 687 C C . GLU A 1 89 ? 2.800 -9.401 -19.681 1.00 92.62 89 GLU A C 1
ATOM 689 O O . GLU A 1 89 ? 2.064 -9.981 -20.482 1.00 92.62 89 GLU A O 1
ATOM 694 N N . ARG A 1 90 ? 2.690 -9.629 -18.363 1.00 92.50 90 ARG A N 1
ATOM 695 C CA . ARG A 1 90 ? 1.684 -10.556 -17.810 1.00 92.50 90 ARG A CA 1
ATOM 696 C C . ARG A 1 90 ? 0.260 -10.123 -18.141 1.00 92.50 90 ARG A C 1
ATOM 698 O O . ARG A 1 90 ? -0.580 -10.973 -18.441 1.00 92.50 90 ARG A O 1
ATOM 705 N N . ASN A 1 91 ? -0.031 -8.828 -18.056 1.00 92.12 91 ASN A N 1
ATOM 706 C CA . ASN A 1 91 ? -1.356 -8.294 -18.355 1.00 92.12 91 ASN A CA 1
ATOM 707 C C . ASN A 1 91 ? -1.688 -8.436 -19.841 1.00 92.12 91 ASN A C 1
ATOM 709 O O . ASN A 1 91 ? -2.779 -8.902 -20.168 1.00 92.12 91 ASN A O 1
ATOM 713 N N . ALA A 1 92 ? -0.736 -8.129 -20.725 1.00 91.75 92 ALA A N 1
ATOM 714 C CA . ALA A 1 92 ? -0.858 -8.355 -22.158 1.00 91.75 92 ALA A CA 1
ATOM 715 C C . ALA A 1 92 ? -1.107 -9.839 -22.458 1.00 91.75 92 ALA A C 1
ATOM 717 O O . ALA A 1 92 ? -2.021 -10.164 -23.216 1.00 91.75 92 ALA A O 1
ATOM 718 N N . ARG A 1 93 ? -0.374 -10.749 -21.797 1.00 91.94 93 ARG A N 1
ATOM 719 C CA . ARG A 1 93 ? -0.571 -12.199 -21.934 1.00 91.94 93 ARG A CA 1
ATOM 720 C C . ARG A 1 93 ? -1.972 -12.648 -21.538 1.00 91.94 93 ARG A C 1
ATOM 722 O O . ARG A 1 93 ? -2.651 -13.301 -22.326 1.00 91.94 93 ARG A O 1
ATOM 729 N N . ARG A 1 94 ? -2.434 -12.234 -20.357 1.00 93.12 94 ARG A N 1
ATOM 730 C CA . ARG A 1 94 ? -3.794 -12.524 -19.870 1.00 93.12 94 ARG A CA 1
ATOM 731 C C . ARG A 1 94 ? -4.875 -11.942 -20.774 1.00 93.12 94 ARG A C 1
ATOM 733 O O . ARG A 1 94 ? -5.946 -12.528 -20.908 1.00 93.12 94 ARG A O 1
ATOM 740 N N . TRP A 1 95 ? -4.641 -10.765 -21.346 1.00 95.06 95 TRP A N 1
ATOM 741 C CA . TRP A 1 95 ? -5.582 -10.153 -22.274 1.00 95.06 95 TRP A CA 1
ATOM 742 C C . TRP A 1 95 ? -5.655 -10.935 -23.589 1.00 95.06 95 TRP A C 1
ATOM 744 O O . TRP A 1 95 ? -6.756 -11.278 -24.010 1.00 95.06 95 TRP A O 1
ATOM 754 N N . ALA A 1 96 ? -4.513 -11.282 -24.189 1.00 93.19 96 ALA A N 1
ATOM 755 C CA . ALA A 1 96 ? -4.458 -12.054 -25.429 1.00 93.19 96 ALA A CA 1
ATOM 756 C C . ALA A 1 96 ? -5.139 -13.422 -25.278 1.00 93.19 96 ALA A C 1
ATOM 758 O O . ALA A 1 96 ? -5.970 -13.778 -26.109 1.00 93.19 96 ALA A O 1
ATOM 759 N N . GLU A 1 97 ? -4.887 -14.128 -24.170 1.00 94.00 97 GLU A N 1
ATOM 760 C CA . GLU A 1 97 ? -5.563 -15.388 -23.836 1.00 94.00 97 GLU A CA 1
ATOM 761 C C . GLU A 1 97 ? -7.091 -15.226 -23.822 1.00 94.00 97 GLU A C 1
ATOM 763 O O . GLU A 1 97 ? -7.809 -15.996 -24.456 1.00 94.00 97 GLU A O 1
ATOM 768 N N . LYS A 1 98 ? -7.604 -14.166 -23.181 1.00 94.56 98 LYS A N 1
ATOM 769 C CA . LYS A 1 98 ? -9.046 -13.858 -23.168 1.00 94.56 98 LYS A CA 1
ATOM 770 C C . LYS A 1 98 ? -9.617 -13.541 -24.551 1.00 94.56 98 LYS A C 1
ATOM 772 O O . LYS A 1 98 ? -10.824 -13.665 -24.732 1.00 94.56 98 LYS A O 1
ATOM 777 N N . GLN A 1 99 ? -8.788 -13.089 -25.488 1.00 95.62 99 GLN A N 1
ATOM 778 C CA . GLN A 1 99 ? -9.185 -12.813 -26.870 1.00 95.62 99 GLN A CA 1
ATOM 779 C C . GLN A 1 99 ? -8.939 -14.003 -27.813 1.00 95.62 99 GLN A C 1
ATOM 781 O O . GLN A 1 99 ? -9.248 -13.903 -28.997 1.00 95.62 99 GLN A O 1
ATOM 786 N N . GLY A 1 100 ? -8.383 -15.118 -27.322 1.00 94.12 100 GLY A N 1
ATOM 787 C CA . GLY A 1 100 ? -7.975 -16.241 -28.170 1.00 94.12 100 GLY A CA 1
ATOM 788 C C . GLY A 1 100 ? -6.825 -15.894 -29.123 1.00 94.12 100 GLY A C 1
ATOM 789 O O . GLY A 1 100 ? -6.732 -16.467 -30.205 1.00 94.12 100 GLY A O 1
ATOM 790 N N . LEU A 1 101 ? -5.981 -14.928 -28.751 1.00 91.69 101 LEU A N 1
ATOM 791 C CA . LEU A 1 101 ? -4.827 -14.485 -29.529 1.00 91.69 101 LEU A CA 1
ATOM 792 C C . LEU A 1 101 ? -3.549 -15.169 -29.030 1.00 91.69 101 LEU A C 1
ATOM 794 O O . LEU A 1 101 ? -3.328 -15.300 -27.826 1.00 91.69 101 LEU A O 1
ATOM 798 N N . GLU A 1 102 ? -2.676 -15.550 -29.959 1.00 86.62 102 GLU A N 1
ATOM 799 C CA . GLU A 1 102 ? -1.370 -16.142 -29.659 1.00 86.62 102 GLU A CA 1
ATOM 800 C C . GLU A 1 102 ? -0.244 -15.127 -29.884 1.00 86.62 102 GLU A C 1
ATOM 802 O O . GLU A 1 102 ? -0.211 -14.433 -30.904 1.00 86.62 102 GLU A O 1
ATOM 807 N N . PHE A 1 103 ? 0.722 -15.071 -28.962 1.00 79.00 103 PHE A N 1
ATOM 808 C CA . PHE A 1 103 ? 1.951 -14.314 -29.196 1.00 79.00 103 PHE A CA 1
ATOM 809 C C . PHE A 1 103 ? 2.807 -15.054 -30.209 1.00 79.00 103 PHE A C 1
ATOM 811 O O . PHE A 1 103 ? 3.249 -16.177 -29.963 1.00 79.00 103 PHE A O 1
ATOM 818 N N . ARG A 1 104 ? 3.099 -14.389 -31.321 1.00 83.12 104 ARG A N 1
ATOM 819 C CA . ARG A 1 104 ? 4.156 -14.807 -32.233 1.00 83.12 104 ARG A CA 1
ATOM 820 C C . ARG A 1 104 ? 5.356 -13.908 -32.022 1.00 83.12 104 ARG A C 1
ATOM 822 O O . ARG A 1 104 ? 5.211 -12.706 -31.804 1.00 83.12 104 ARG A O 1
ATOM 829 N N . ARG A 1 105 ? 6.547 -14.503 -32.081 1.00 75.81 105 ARG A N 1
ATOM 830 C CA . ARG A 1 105 ? 7.773 -13.727 -32.238 1.00 75.81 105 ARG A CA 1
ATOM 831 C C . ARG A 1 105 ? 7.592 -12.901 -33.508 1.00 75.81 105 ARG A C 1
ATOM 833 O O . ARG A 1 105 ? 7.213 -13.467 -34.529 1.00 75.81 105 ARG A O 1
ATOM 840 N N . ALA A 1 106 ? 7.814 -11.593 -33.428 1.00 74.56 106 ALA A N 1
ATOM 841 C CA . ALA A 1 106 ? 7.949 -10.809 -34.640 1.00 74.56 106 ALA A CA 1
ATOM 842 C C . ALA A 1 106 ? 9.143 -11.403 -35.389 1.00 74.56 106 ALA A C 1
ATOM 844 O O . ALA A 1 106 ? 10.267 -11.377 -34.880 1.00 74.56 106 ALA A O 1
ATOM 845 N N . GLU A 1 107 ? 8.886 -12.043 -36.526 1.00 63.03 107 GLU A N 1
ATOM 846 C CA . G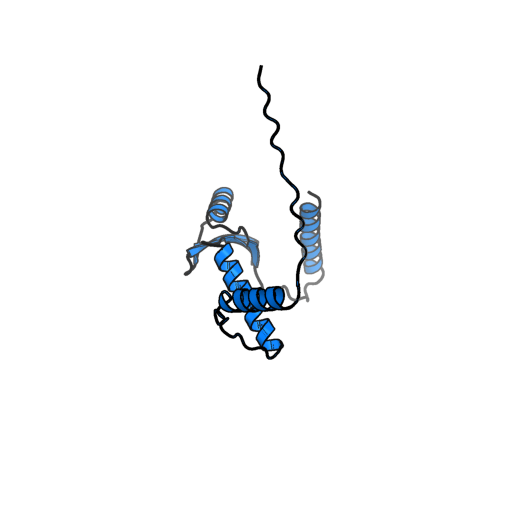LU A 1 107 ? 9.952 -12.273 -37.485 1.00 63.03 107 GLU A CA 1
ATOM 847 C C . GLU A 1 107 ? 10.487 -10.881 -37.821 1.00 63.03 107 GLU A C 1
ATOM 849 O O . GLU A 1 107 ? 9.709 -9.953 -38.056 1.00 63.03 107 GLU A O 1
ATOM 854 N N . GLU A 1 108 ? 11.804 -10.703 -37.736 1.00 55.47 108 GLU A N 1
ATOM 855 C CA . GLU A 1 108 ? 12.473 -9.557 -38.343 1.00 55.47 108 GLU A CA 1
ATOM 856 C C . GLU A 1 108 ? 12.296 -9.723 -39.858 1.00 55.47 108 GLU A C 1
ATOM 858 O O . GLU A 1 108 ? 13.211 -10.140 -40.558 1.00 55.47 108 GLU A O 1
ATOM 863 N N . GLU A 1 109 ? 11.074 -9.520 -40.358 1.00 48.81 109 GLU A N 1
ATOM 864 C CA . GLU A 1 109 ? 10.822 -9.440 -41.784 1.00 48.81 109 GLU A CA 1
ATOM 865 C C . GLU A 1 109 ? 11.659 -8.277 -42.284 1.00 48.81 109 GLU A C 1
ATOM 867 O O . GLU A 1 109 ? 11.556 -7.150 -41.793 1.00 48.81 109 GLU A O 1
ATOM 872 N N . ASP A 1 110 ? 12.529 -8.633 -43.215 1.00 51.12 110 ASP A N 1
ATOM 873 C CA . ASP A 1 110 ? 13.546 -7.846 -43.873 1.00 51.12 110 ASP A CA 1
ATOM 874 C C . ASP A 1 110 ? 12.968 -6.526 -44.403 1.00 51.12 110 ASP A C 1
ATOM 876 O O . ASP A 1 110 ? 12.631 -6.356 -45.573 1.00 51.12 110 ASP A O 1
ATOM 880 N N . SER A 1 111 ? 12.815 -5.538 -43.522 1.00 49.44 111 SER A N 1
ATOM 881 C CA . SER A 1 111 ? 12.289 -4.221 -43.875 1.00 49.44 111 SER A CA 1
ATOM 882 C C . SER A 1 111 ? 13.253 -3.441 -44.779 1.00 49.44 111 SER A C 1
ATOM 884 O O . SER A 1 111 ? 12.964 -2.301 -45.139 1.00 49.44 111 SER A O 1
ATOM 886 N N . ARG A 1 112 ? 14.401 -4.033 -45.145 1.00 51.94 112 ARG A N 1
ATOM 887 C CA . ARG A 1 112 ? 15.276 -3.533 -46.209 1.00 51.94 112 ARG A CA 1
ATOM 888 C C . ARG A 1 112 ? 14.742 -3.878 -47.597 1.00 51.94 112 ARG A C 1
ATOM 890 O O . ARG A 1 112 ? 14.831 -3.019 -48.468 1.00 51.94 112 ARG A O 1
ATOM 897 N N . ASP A 1 113 ? 14.121 -5.040 -47.782 1.00 49.44 113 ASP A N 1
ATOM 898 C CA . ASP A 1 113 ? 13.668 -5.483 -49.106 1.00 49.44 113 ASP A CA 1
ATOM 899 C C . ASP A 1 113 ? 12.391 -4.754 -49.545 1.00 49.44 113 ASP A C 1
ATOM 901 O O . ASP A 1 113 ? 12.289 -4.289 -50.678 1.00 49.44 113 ASP A O 1
ATOM 905 N N . ARG A 1 114 ? 11.466 -4.480 -48.614 1.00 48.16 114 ARG A N 1
ATOM 906 C CA . ARG A 1 114 ? 10.237 -3.729 -48.937 1.00 48.16 114 ARG A CA 1
ATOM 907 C C . ARG A 1 114 ? 10.495 -2.272 -49.342 1.00 48.16 114 ARG A C 1
ATOM 909 O O . ARG A 1 114 ? 9.667 -1.672 -50.018 1.00 48.16 114 ARG A O 1
ATOM 916 N N . ALA A 1 115 ? 11.617 -1.682 -48.926 1.00 50.56 115 ALA A N 1
ATOM 917 C CA . ALA A 1 115 ? 11.994 -0.326 -49.329 1.00 50.56 115 ALA A CA 1
ATOM 918 C C . ALA A 1 115 ? 12.593 -0.277 -50.748 1.00 50.56 115 ALA A C 1
ATOM 920 O O . ALA A 1 115 ? 12.503 0.762 -51.401 1.00 50.56 115 ALA A O 1
ATOM 921 N N . ALA A 1 116 ? 13.181 -1.381 -51.222 1.00 52.84 116 ALA A N 1
ATOM 922 C CA . ALA A 1 116 ? 13.714 -1.493 -52.576 1.00 52.84 116 ALA A CA 1
ATOM 923 C C . ALA A 1 116 ? 12.591 -1.689 -53.607 1.00 52.84 116 ALA A C 1
ATOM 925 O O . ALA A 1 116 ? 12.593 -1.013 -54.633 1.00 52.84 116 ALA A O 1
ATOM 926 N N . ASP A 1 117 ? 11.583 -2.507 -53.287 1.00 49.34 117 ASP A N 1
ATOM 927 C CA . ASP A 1 117 ? 10.458 -2.763 -54.198 1.00 49.34 117 ASP A CA 1
ATOM 928 C C . ASP A 1 117 ? 9.609 -1.504 -54.458 1.00 49.34 117 ASP A C 1
ATOM 930 O O . ASP A 1 117 ? 9.198 -1.250 -55.588 1.00 49.34 117 ASP A O 1
ATOM 934 N N . VAL A 1 118 ? 9.410 -0.650 -53.444 1.00 52.75 118 VAL A N 1
ATOM 935 C CA . VAL A 1 118 ? 8.689 0.629 -53.611 1.00 52.75 118 VAL A CA 1
ATOM 936 C C . VAL A 1 118 ? 9.490 1.622 -54.464 1.00 52.75 118 VAL A C 1
ATOM 938 O O . VAL A 1 118 ? 8.905 2.443 -55.166 1.00 52.75 118 VAL A O 1
ATOM 941 N N . ALA A 1 119 ? 10.825 1.572 -54.438 1.00 49.38 119 ALA A N 1
ATOM 942 C CA . ALA A 1 119 ? 11.653 2.478 -55.234 1.00 49.38 119 ALA A CA 1
ATOM 943 C C . ALA A 1 119 ? 11.577 2.166 -56.740 1.00 49.38 119 ALA A C 1
ATOM 945 O O . ALA A 1 119 ? 11.543 3.097 -57.548 1.00 49.38 119 ALA A O 1
ATOM 946 N N . ASP A 1 120 ? 11.496 0.885 -57.110 1.00 49.03 120 ASP A N 1
ATOM 947 C CA . ASP A 1 120 ? 11.347 0.463 -58.508 1.00 49.03 120 ASP A CA 1
ATOM 948 C C . ASP A 1 120 ? 9.921 0.688 -59.042 1.00 49.03 120 ASP A C 1
ATOM 950 O O . ASP A 1 120 ? 9.754 1.050 -60.209 1.00 49.03 120 ASP A O 1
ATOM 954 N N . GLU A 1 121 ? 8.891 0.575 -58.196 1.00 43.72 121 GLU A N 1
ATOM 955 C CA . GLU A 1 121 ? 7.500 0.864 -58.584 1.00 43.72 121 GLU A CA 1
ATOM 956 C C . GLU A 1 121 ? 7.291 2.360 -58.907 1.00 43.72 121 GLU A C 1
ATOM 958 O O . GLU A 1 121 ? 6.649 2.708 -59.898 1.00 43.72 121 GLU A O 1
ATOM 963 N N . VAL A 1 122 ? 7.923 3.263 -58.144 1.00 48.91 122 VAL A N 1
ATOM 964 C CA . VAL A 1 122 ? 7.859 4.723 -58.376 1.00 48.91 122 VAL A CA 1
ATOM 965 C C . VAL A 1 122 ? 8.700 5.148 -59.591 1.00 48.91 122 VAL A C 1
ATOM 967 O O . VAL A 1 122 ? 8.367 6.120 -60.272 1.00 48.91 122 VAL A O 1
ATOM 970 N N . ALA A 1 123 ? 9.772 4.416 -59.910 1.00 49.56 123 ALA A N 1
ATOM 971 C CA . ALA A 1 123 ? 10.596 4.674 -61.092 1.00 49.56 123 ALA A CA 1
ATOM 972 C C . ALA A 1 123 ? 9.922 4.243 -62.410 1.00 49.56 123 ALA A C 1
ATOM 974 O O . ALA A 1 123 ? 10.271 4.767 -63.471 1.00 49.56 123 ALA A O 1
ATOM 975 N N . ALA A 1 124 ? 8.963 3.314 -62.356 1.00 50.06 124 ALA A N 1
ATOM 976 C CA . ALA A 1 124 ? 8.253 2.818 -63.531 1.00 50.06 124 ALA A CA 1
ATOM 977 C C . ALA A 1 124 ? 7.060 3.699 -63.957 1.00 50.06 124 ALA A C 1
ATOM 979 O O . ALA A 1 124 ? 6.729 3.712 -65.145 1.00 50.06 124 ALA A O 1
ATOM 980 N N . GLU A 1 125 ? 6.428 4.441 -63.037 1.00 48.69 125 GLU A N 1
ATOM 981 C CA . GLU A 1 125 ? 5.204 5.205 -63.344 1.00 48.69 125 GLU A CA 1
ATOM 982 C C . GLU A 1 125 ? 5.405 6.679 -63.732 1.00 48.69 125 GLU A C 1
ATOM 984 O O . GLU A 1 125 ? 4.567 7.205 -64.462 1.00 48.69 125 GLU A O 1
ATOM 989 N N . ASP A 1 126 ? 6.500 7.352 -63.359 1.00 42.31 126 ASP A N 1
ATOM 990 C CA . ASP A 1 126 ? 6.642 8.796 -63.623 1.00 42.31 126 ASP A CA 1
ATOM 991 C C . ASP A 1 126 ? 7.745 9.128 -64.639 1.00 42.31 126 ASP A C 1
ATOM 993 O O . ASP A 1 126 ? 8.865 9.559 -64.343 1.00 42.31 126 ASP A O 1
ATOM 997 N N . GLY A 1 127 ? 7.369 8.992 -65.911 1.00 45.56 127 GLY A N 1
ATOM 998 C CA . GLY A 1 127 ? 8.037 9.670 -67.010 1.00 45.56 127 GLY A CA 1
ATOM 999 C C . GLY A 1 127 ? 8.047 11.189 -66.794 1.00 45.56 127 GLY A C 1
ATOM 1000 O O . GLY A 1 127 ? 7.050 11.867 -67.002 1.00 45.56 127 GLY A O 1
ATOM 1001 N N . HIS A 1 128 ? 9.221 11.724 -66.460 1.00 46.94 128 HIS A N 1
ATOM 1002 C CA . HIS A 1 128 ? 9.610 13.134 -66.564 1.00 46.94 128 HIS A CA 1
ATOM 1003 C C . HIS A 1 128 ? 8.720 14.190 -65.873 1.00 46.94 128 HIS A C 1
ATOM 1005 O O . HIS A 1 128 ? 7.834 14.780 -66.491 1.00 46.94 128 HIS A O 1
ATOM 1011 N N . ARG A 1 129 ? 9.180 14.690 -64.714 1.00 37.72 129 ARG A N 1
ATOM 1012 C CA . ARG A 1 129 ? 9.236 16.148 -64.485 1.00 37.72 129 ARG A CA 1
ATOM 1013 C C . ARG A 1 129 ? 10.319 16.537 -63.476 1.00 37.72 129 ARG A C 1
ATOM 1015 O O . ARG A 1 129 ? 10.130 16.496 -62.268 1.00 37.72 129 ARG A O 1
ATOM 1022 N N . PHE A 1 130 ? 11.464 16.979 -63.991 1.00 43.16 130 PHE A N 1
ATOM 1023 C CA . PHE A 1 130 ? 12.438 17.730 -63.202 1.00 43.16 130 PHE A CA 1
ATOM 1024 C C . PHE A 1 130 ? 11.790 19.028 -62.697 1.00 43.16 130 PHE A C 1
ATOM 1026 O O . PHE A 1 130 ? 11.377 19.863 -63.501 1.00 43.16 130 PHE A O 1
ATOM 1033 N N . VAL A 1 131 ? 11.772 19.241 -61.381 1.00 41.50 131 VAL A N 1
ATOM 1034 C CA . VAL A 1 131 ? 11.656 20.582 -60.792 1.00 41.50 131 VAL A CA 1
ATOM 1035 C C . VAL A 1 131 ? 12.892 20.807 -59.930 1.00 41.50 131 VAL A C 1
ATOM 1037 O O . VAL A 1 131 ? 12.884 20.636 -58.716 1.00 41.50 131 VAL A O 1
ATOM 1040 N N . GLY A 1 132 ? 13.997 21.153 -60.589 1.00 36.06 132 GLY A N 1
ATOM 1041 C CA . GLY A 1 132 ? 15.139 21.747 -59.908 1.00 36.06 132 GLY A CA 1
ATOM 1042 C C . GLY A 1 132 ? 14.788 23.178 -59.514 1.00 36.06 132 GLY A C 1
ATOM 1043 O O . GLY A 1 132 ? 14.512 24.003 -60.382 1.00 36.06 132 GLY A O 1
ATOM 1044 N N . VAL A 1 133 ? 14.812 23.487 -58.220 1.00 38.59 133 VAL A N 1
ATOM 1045 C CA . VAL A 1 133 ? 14.894 24.877 -57.757 1.00 38.59 133 VAL A CA 1
ATOM 1046 C C . VAL A 1 133 ? 16.377 25.173 -57.508 1.00 38.59 133 VAL A C 1
ATOM 1048 O O . VAL A 1 133 ? 16.991 24.486 -56.690 1.00 38.59 133 VAL A O 1
ATOM 1051 N N . PRO A 1 134 ? 17.002 26.142 -58.201 1.00 42.81 134 PRO A N 1
ATOM 1052 C CA . PRO A 1 134 ? 18.403 26.462 -57.970 1.00 42.81 134 PRO A CA 1
ATOM 1053 C C . PRO A 1 134 ? 18.564 27.214 -56.643 1.00 42.81 134 PRO A C 1
ATOM 1055 O O . PRO A 1 134 ? 18.046 28.313 -56.456 1.00 42.81 134 PRO A O 1
ATOM 1058 N N . PHE A 1 135 ? 19.318 26.625 -55.718 1.00 42.88 135 PHE A N 1
ATOM 1059 C CA . PHE A 1 135 ? 19.748 27.273 -54.483 1.00 42.88 135 PHE A CA 1
ATOM 1060 C C . PHE A 1 135 ? 20.835 28.315 -54.800 1.00 42.88 135 PHE A C 1
ATOM 1062 O O . PHE A 1 135 ? 21.970 27.957 -55.115 1.00 42.88 135 PHE A O 1
ATOM 1069 N N . GLN A 1 136 ? 20.509 29.610 -54.724 1.00 43.66 136 GLN A N 1
ATOM 1070 C CA . GLN A 1 136 ? 21.506 30.685 -54.773 1.00 43.66 136 GLN A CA 1
ATOM 1071 C C . GLN A 1 136 ? 21.986 31.030 -53.356 1.00 43.66 136 GLN A C 1
ATOM 1073 O O . GLN A 1 136 ? 21.263 31.636 -52.567 1.00 43.66 136 GLN A O 1
ATOM 1078 N N . ARG A 1 137 ? 23.242 30.685 -53.042 1.00 44.41 137 ARG A N 1
ATOM 1079 C CA . ARG A 1 137 ? 23.990 31.265 -51.914 1.00 44.41 137 ARG A CA 1
ATOM 1080 C C . ARG A 1 137 ? 24.311 32.723 -52.246 1.00 44.41 137 ARG A C 1
ATOM 1082 O O . ARG A 1 137 ? 25.090 32.970 -53.163 1.00 44.41 137 ARG A O 1
ATOM 1089 N N . LYS A 1 138 ? 23.779 33.683 -51.485 1.00 38.59 138 LYS A N 1
ATOM 1090 C CA . LYS A 1 138 ? 24.381 35.021 -51.421 1.00 38.59 138 LYS A CA 1
ATOM 1091 C C . LYS A 1 138 ? 25.567 34.976 -50.464 1.00 38.59 138 LYS A C 1
ATOM 1093 O O . LYS A 1 138 ? 25.399 34.718 -49.276 1.00 38.59 138 LYS A O 1
ATOM 1098 N N . ALA A 1 139 ? 26.754 35.206 -51.010 1.00 45.56 139 ALA A N 1
ATOM 1099 C CA . ALA A 1 139 ? 27.875 35.736 -50.258 1.00 45.56 139 ALA A CA 1
ATOM 1100 C C . ALA A 1 139 ? 27.742 37.260 -50.241 1.00 45.56 139 ALA A C 1
ATOM 1102 O O . ALA A 1 139 ? 27.473 37.839 -51.290 1.00 45.56 139 ALA A O 1
ATOM 1103 N N . GLU A 1 140 ? 27.968 37.890 -49.093 1.00 34.75 140 GLU A N 1
ATOM 1104 C CA . GLU A 1 140 ? 28.608 39.203 -49.060 1.00 34.75 140 GLU A CA 1
ATOM 1105 C C . GLU A 1 140 ? 29.206 39.455 -47.675 1.00 34.75 140 GLU A C 1
ATOM 1107 O O . GLU A 1 140 ? 28.539 39.331 -46.649 1.00 34.75 140 GLU A O 1
ATOM 1112 N N . ALA A 1 141 ? 30.499 39.765 -47.687 1.00 38.44 141 ALA A N 1
ATOM 1113 C CA . ALA A 1 141 ? 31.251 40.359 -46.601 1.00 38.44 141 ALA A CA 1
ATOM 1114 C C . ALA A 1 141 ? 31.810 41.686 -47.125 1.00 38.44 141 ALA A C 1
ATOM 1116 O O . ALA A 1 141 ? 32.350 41.699 -48.233 1.00 38.44 141 ALA A O 1
ATOM 1117 N N . ALA A 1 142 ? 31.694 42.745 -46.324 1.00 42.19 142 ALA A N 1
ATOM 1118 C CA . ALA A 1 142 ? 32.676 43.816 -46.124 1.00 42.19 142 ALA A CA 1
ATOM 1119 C C . ALA A 1 142 ? 32.197 44.696 -44.962 1.00 42.19 142 ALA A C 1
ATOM 1121 O O . ALA A 1 142 ? 31.078 45.245 -45.071 1.00 42.19 142 ALA A O 1
#

Secondary structure (DSSP, 8-state):
-HHHHHHHHHHHHHHHHHHH-TTSPPPS--EEEEEEEEHHHHHHHHHHHT---EE-TT--EEEEEEETTEEEEEEEES-HHHHHHHHHHHHHHHHHHHTT--PPP-----TTHHHHHHHHHHHHH------PPP--------

pLDDT: mean 80.3, std 20.97, range [34.75, 98.12]

Foldseek 3Di:
DVV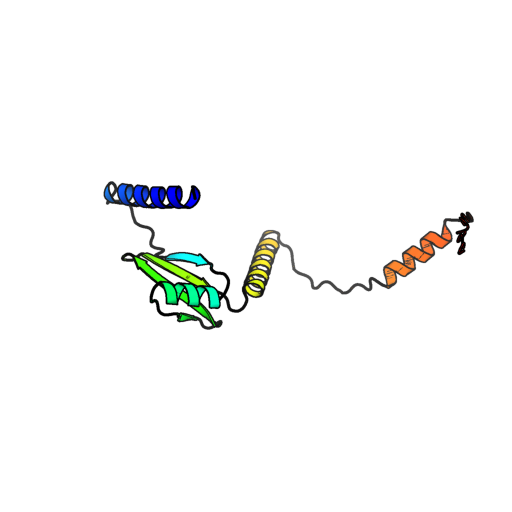VVVVVVVVVVVVVVCVVVVVDDDDPPQEDEDEPAAPVSQVVVCVVVVFDWDADPQRKIWTWDDDPSHIYIYTYHPHSVVVVVVVVVVVVVVVCVVVVHDDDDPDPPPPVVVVVVVVVVVVVPDDDDDDDDDDDDDDDDD

Sequence (142 aa):
MTYRTEYIAGIRAFADWLENNPAVAVPGSEKFLLPLHTNPAVEEFAAKHSLAVAADSEGNESAEVTFGPIAYQAYGYVDFNEHLARNDERNARRWAEKQGLEFRRAEEEDSRDRAADVADEVAAEDGHRFVGVPFQRKAEAA

Radius of gyration: 30.85 Å; chains: 1; bounding box: 55×60×83 Å